Protein AF-A0A8X7VF53-F1 (afdb_monomer)

Foldseek 3Di:
DVVCVVVLPLVVLQVVLCCCVPVVVVNVSSLVSLVSSLVVVVPVSLQVNLVVCVVVVVPPVSVVSCVVVVVVPPD

Radius of gyration: 12.17 Å; Cα contacts (8 Å, |Δi|>4): 103; chains: 1; bounding box: 36×22×26 Å

Organism: Brassica carinata (NCBI:txid52824)

Sequence (75 aa):
MEFCLRYGNGEAHYIEGIKQYFALHDRPRGMRHLKIAATRNYKKGNYLYALLKLQAGDHVEGMNLLDLHKWRNNT

Secondary structure (DSSP, 8-state):
-HHHHHTT-HHHHHHHHHIIIIIS--HHHHHHHHHHHHHTT-HHHHHHHHHHHHHTT-HHHHHHHHHHTTGGG--

pLDDT: mean 93.65, std 9.03, range [43.16, 98.56]

Nearest PDB structures (foldseek):
  5jjo-assembly1_A  TM=9.104E-01  e=5.399E-01  Pseudomonas aeruginosa PAO1
  5jkp-assembly1_A  TM=8.465E-01  e=4.797E-01  Pseudomonas aeruginosa PAO1
  6lch-assembly1_A  TM=9.024E-01  e=2.103E+00  Pseudomonas aeruginosa
  7qij-assembly1_EC  TM=7.170E-01  e=2.827E+00  Yersinia enterocolitica

InterPro domains:
  IPR040338 Putative F-box protein At1g67623-like [PTHR33784] (1-59)
  IPR057136 At2g35280-like, TPR domain [PF23310] (2-69)

Solvent-accessible surface area (backbone atoms only — not comparable to full-atom values): 3854 Å² total; per-residue (Å²): 108,69,68,40,47,76,71,57,37,20,64,50,22,29,55,52,9,50,43,27,35,70,76,65,61,40,45,73,61,6,51,53,26,16,46,49,1,26,78,55,67,26,66,70,18,39,54,53,40,19,52,52,28,39,74,73,68,39,49,66,65,12,49,52,51,39,57,75,67,47,63,90,62,85,119

Mean predicted aligned error: 3.26 Å

Structure (mmCIF, N/CA/C/O backbone):
data_AF-A0A8X7VF53-F1
#
_entry.id   AF-A0A8X7VF53-F1
#
loop_
_atom_site.group_PDB
_atom_site.id
_atom_site.type_symbol
_atom_site.label_atom_id
_atom_site.label_alt_id
_atom_site.label_comp_id
_atom_site.label_asym_id
_atom_site.label_entity_id
_atom_site.label_seq_id
_atom_site.pdbx_PDB_ins_code
_atom_site.Cartn_x
_atom_site.Cartn_y
_atom_site.Cartn_z
_atom_site.occupancy
_atom_site.B_iso_or_equiv
_atom_site.auth_seq_id
_atom_site.auth_comp_id
_atom_site.auth_asym_id
_atom_site.auth_atom_id
_atom_site.pdbx_PDB_model_num
ATOM 1 N N . MET A 1 1 ? -18.981 1.605 8.732 1.00 87.00 1 MET A N 1
ATOM 2 C CA . MET A 1 1 ? -18.038 1.456 7.598 1.00 87.00 1 MET A CA 1
ATOM 3 C C . MET A 1 1 ? -18.298 2.486 6.504 1.00 87.00 1 MET A C 1
ATOM 5 O O . MET A 1 1 ? -17.396 3.248 6.190 1.00 87.00 1 MET A O 1
ATOM 9 N N . GLU A 1 2 ? -19.513 2.561 5.958 1.00 92.62 2 GLU A N 1
ATOM 10 C CA . GLU A 1 2 ? -19.840 3.451 4.831 1.00 92.62 2 GLU A CA 1
ATOM 11 C C . GLU A 1 2 ? -19.528 4.936 5.089 1.00 92.62 2 GLU A C 1
ATOM 13 O O . GLU A 1 2 ? -18.816 5.556 4.304 1.00 92.62 2 GLU A O 1
ATOM 18 N N . PHE A 1 3 ? -19.944 5.484 6.238 1.00 96.31 3 PHE A N 1
ATOM 19 C CA . PHE A 1 3 ? -19.581 6.853 6.627 1.00 96.31 3 PHE A CA 1
ATOM 20 C C . PHE A 1 3 ? -18.064 7.054 6.743 1.00 96.31 3 PHE A C 1
ATOM 22 O O . PHE A 1 3 ? -17.539 8.049 6.256 1.00 96.31 3 PHE A O 1
ATOM 29 N N . CYS A 1 4 ? -17.336 6.097 7.323 1.00 97.12 4 CYS A N 1
ATOM 30 C CA . CYS A 1 4 ? -15.881 6.183 7.465 1.00 97.12 4 CYS A CA 1
ATOM 31 C C . CYS A 1 4 ? -15.184 6.260 6.097 1.00 97.12 4 CYS A C 1
ATOM 33 O O . CYS A 1 4 ? -14.271 7.063 5.925 1.00 97.12 4 CYS A O 1
ATOM 35 N N . LEU A 1 5 ? -15.643 5.472 5.119 1.00 97.12 5 LEU A N 1
ATOM 36 C CA . LEU A 1 5 ? -15.156 5.534 3.739 1.00 97.12 5 LEU A CA 1
ATOM 37 C C . LEU A 1 5 ? -15.530 6.864 3.074 1.00 97.12 5 LEU A C 1
ATOM 39 O O . LEU A 1 5 ? -14.687 7.509 2.460 1.00 97.12 5 LEU A O 1
ATOM 43 N N . ARG A 1 6 ? -16.773 7.327 3.241 1.00 96.56 6 ARG A N 1
ATOM 44 C CA . ARG A 1 6 ? -17.233 8.606 2.679 1.00 96.56 6 ARG A CA 1
ATOM 45 C C . ARG A 1 6 ? -16.413 9.797 3.181 1.00 96.56 6 ARG A C 1
ATOM 47 O O . ARG A 1 6 ? -16.100 10.686 2.397 1.00 96.56 6 ARG A O 1
ATOM 54 N N . TYR A 1 7 ? -16.041 9.800 4.459 1.00 95.75 7 TYR A N 1
ATOM 55 C CA . TYR A 1 7 ? -15.216 10.848 5.068 1.00 95.75 7 TYR A CA 1
ATOM 56 C C . TYR A 1 7 ? -13.704 10.595 4.947 1.00 95.75 7 TYR A C 1
ATOM 58 O O . TYR A 1 7 ? -12.903 11.353 5.490 1.00 95.75 7 TYR A O 1
ATOM 66 N N . GLY A 1 8 ? -13.285 9.564 4.207 1.00 95.62 8 GLY A N 1
ATOM 67 C CA . GLY A 1 8 ? -11.879 9.329 3.891 1.00 95.62 8 GLY A CA 1
ATOM 68 C C . GLY A 1 8 ? -11.034 8.867 5.077 1.00 95.62 8 GLY A C 1
ATOM 69 O O . GLY A 1 8 ? -9.846 9.180 5.123 1.00 95.62 8 GLY A O 1
ATOM 70 N N . ASN A 1 9 ? -11.610 8.143 6.037 1.00 97.81 9 ASN A N 1
ATOM 71 C CA . ASN A 1 9 ? -10.857 7.548 7.138 1.00 97.81 9 ASN A CA 1
ATOM 72 C C . ASN A 1 9 ? -9.833 6.528 6.597 1.00 97.81 9 ASN A C 1
ATOM 74 O O . ASN A 1 9 ? -10.199 5.560 5.927 1.00 97.81 9 ASN A O 1
ATOM 78 N N . GLY A 1 10 ? -8.548 6.744 6.895 1.00 97.62 10 GLY A N 1
ATOM 79 C CA . GLY A 1 10 ? -7.460 5.943 6.327 1.00 97.62 10 GLY A CA 1
ATOM 80 C C . GLY A 1 10 ? -7.520 4.457 6.694 1.00 97.62 10 GLY A C 1
ATOM 81 O O . GLY A 1 10 ? -7.275 3.609 5.840 1.00 97.62 10 GLY A O 1
ATOM 82 N N . GLU A 1 11 ? -7.911 4.126 7.925 1.00 97.94 11 GLU A N 1
ATOM 83 C CA . GLU A 1 11 ? -8.037 2.737 8.380 1.00 97.94 11 GLU A CA 1
ATOM 84 C C . GLU A 1 11 ? -9.211 2.010 7.713 1.00 97.94 11 GLU A C 1
ATOM 86 O O . GLU A 1 11 ? -9.058 0.884 7.242 1.00 97.94 11 GLU A O 1
ATOM 91 N N . ALA A 1 12 ? -10.363 2.671 7.582 1.00 98.31 12 ALA A N 1
ATOM 92 C CA . ALA A 1 12 ? -11.511 2.123 6.865 1.00 98.31 12 ALA A CA 1
ATOM 93 C C . ALA A 1 12 ? -11.164 1.828 5.399 1.00 98.31 12 ALA A C 1
ATOM 95 O O . ALA A 1 12 ? -11.485 0.758 4.882 1.00 98.31 12 ALA A O 1
ATOM 96 N N . HIS A 1 13 ? -10.453 2.748 4.738 1.00 98.50 13 HIS A N 1
ATOM 97 C CA . HIS A 1 13 ? -9.957 2.532 3.381 1.00 98.50 13 HIS A CA 1
ATOM 98 C C . HIS A 1 13 ? -8.925 1.403 3.302 1.00 98.50 13 HIS A C 1
ATOM 100 O O . HIS A 1 13 ? -8.934 0.654 2.333 1.00 98.50 13 HIS A O 1
ATOM 106 N N . TYR A 1 14 ? -8.074 1.226 4.311 1.00 98.50 14 TYR A N 1
ATOM 107 C CA . TYR A 1 14 ? -7.141 0.102 4.359 1.00 98.50 14 TYR A CA 1
ATOM 108 C C . TYR A 1 14 ? -7.866 -1.247 4.448 1.00 98.50 14 TYR A C 1
ATOM 110 O O . TYR A 1 14 ? -7.584 -2.145 3.654 1.00 98.50 14 TYR A O 1
ATOM 118 N N . ILE A 1 15 ? -8.838 -1.371 5.358 1.00 98.25 15 ILE A N 1
ATOM 119 C CA . ILE A 1 15 ? -9.639 -2.593 5.534 1.00 98.25 15 ILE A CA 1
ATOM 120 C C . ILE A 1 15 ? -10.410 -2.918 4.251 1.00 98.25 15 ILE A C 1
ATOM 122 O O . ILE A 1 15 ? -10.361 -4.049 3.764 1.00 98.25 15 ILE A O 1
ATOM 126 N N . GLU A 1 16 ? -11.083 -1.924 3.665 1.00 98.44 16 GLU A N 1
ATOM 127 C CA . GLU A 1 16 ? -11.817 -2.113 2.412 1.00 98.44 16 GLU A CA 1
ATOM 128 C C . GLU A 1 16 ? -10.872 -2.469 1.257 1.00 98.44 16 GLU A C 1
ATOM 130 O O . GLU A 1 16 ? -11.189 -3.339 0.451 1.00 98.44 16 GLU A O 1
ATOM 135 N N . GLY A 1 17 ? -9.688 -1.857 1.207 1.00 98.31 17 GLY A N 1
ATOM 136 C CA . GLY A 1 17 ? -8.660 -2.147 0.213 1.00 98.31 17 GLY A CA 1
ATOM 137 C C . GLY A 1 17 ? -8.177 -3.593 0.260 1.00 98.31 17 GLY A C 1
ATOM 138 O O . GLY A 1 17 ? -8.135 -4.249 -0.778 1.00 98.31 17 GLY A O 1
ATOM 139 N N . ILE A 1 18 ? -7.895 -4.119 1.456 1.00 98.38 18 ILE A N 1
ATOM 140 C CA . ILE A 1 18 ? -7.529 -5.530 1.649 1.00 98.38 18 ILE A CA 1
ATOM 141 C C . ILE A 1 18 ? -8.658 -6.451 1.198 1.00 98.38 18 ILE A C 1
ATOM 143 O O . ILE A 1 18 ? -8.416 -7.393 0.445 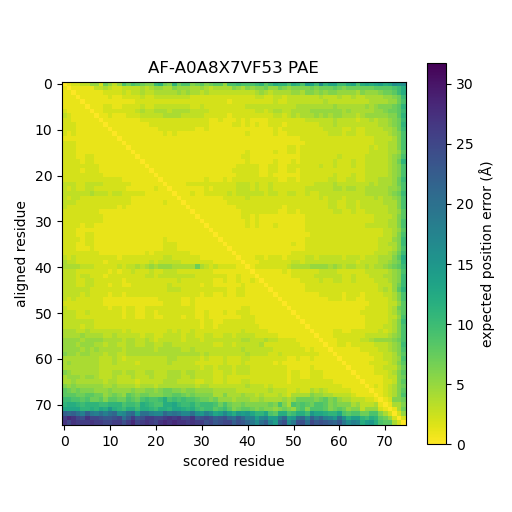1.00 98.38 18 ILE A O 1
ATOM 147 N N . LYS A 1 19 ? -9.894 -6.168 1.626 1.00 98.44 19 LYS A N 1
ATOM 148 C CA . LYS A 1 19 ? -11.062 -6.980 1.274 1.00 98.44 19 LYS A CA 1
ATOM 149 C C . LYS A 1 19 ? -11.245 -7.060 -0.244 1.00 98.44 19 LYS A C 1
ATOM 151 O O . LYS A 1 19 ? -11.366 -8.153 -0.787 1.00 98.44 19 LYS A O 1
ATOM 156 N N . GLN A 1 20 ? -11.224 -5.917 -0.928 1.00 98.56 20 GLN A N 1
ATOM 157 C CA . GLN A 1 20 ? -11.395 -5.850 -2.381 1.00 98.56 20 GLN A CA 1
ATOM 158 C C . GLN A 1 20 ? -10.239 -6.539 -3.120 1.00 98.56 20 GLN A C 1
ATOM 160 O O . GLN A 1 20 ? -10.481 -7.344 -4.013 1.00 98.56 20 GLN A O 1
ATOM 165 N N . TYR 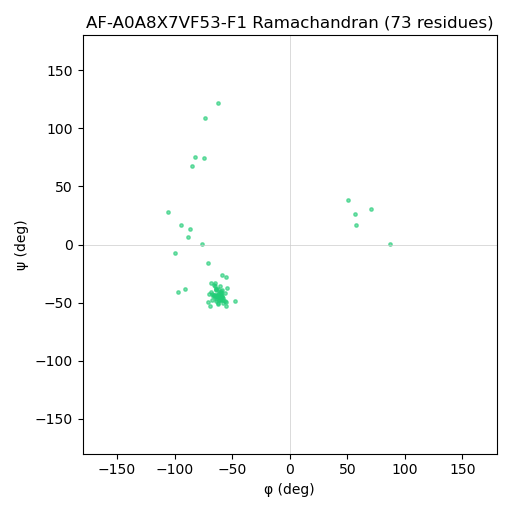A 1 21 ? -8.991 -6.283 -2.713 1.00 98.31 21 TYR A N 1
ATOM 166 C CA . TYR A 1 21 ? -7.814 -6.808 -3.404 1.00 98.31 21 TYR A CA 1
ATOM 167 C C . TYR A 1 21 ? -7.633 -8.323 -3.220 1.00 98.31 21 TYR A C 1
ATOM 169 O O . TYR A 1 21 ? -7.415 -9.043 -4.196 1.00 98.31 21 TYR A O 1
ATOM 177 N N . PHE A 1 22 ? -7.705 -8.811 -1.977 1.00 97.19 22 PHE A N 1
ATOM 178 C CA . PHE A 1 22 ? -7.336 -10.188 -1.636 1.00 97.19 22 PHE A CA 1
ATOM 179 C C . PHE A 1 22 ? -8.525 -11.143 -1.568 1.00 97.19 22 PHE A C 1
ATOM 181 O O . PHE A 1 22 ? -8.396 -12.268 -2.036 1.00 97.19 22 PHE A O 1
ATOM 188 N N . ALA A 1 23 ? -9.657 -10.718 -0.997 1.00 97.62 23 ALA A N 1
ATOM 189 C CA . ALA A 1 23 ? -10.798 -11.610 -0.768 1.00 97.62 23 ALA A CA 1
ATOM 190 C C . ALA A 1 23 ? -11.791 -11.614 -1.938 1.00 97.62 23 ALA A C 1
ATOM 192 O O . ALA A 1 23 ? -12.339 -12.656 -2.276 1.00 97.62 23 ALA A O 1
ATOM 193 N N . LEU A 1 24 ? -12.029 -10.450 -2.552 1.00 98.12 24 LEU A N 1
ATOM 194 C CA . LEU A 1 24 ? -12.978 -10.303 -3.663 1.00 98.12 24 LEU A CA 1
ATOM 195 C C . LEU A 1 24 ? -12.302 -10.283 -5.040 1.00 98.12 24 LEU A C 1
ATOM 197 O O . LEU A 1 24 ? -12.989 -10.293 -6.055 1.00 98.12 24 LEU A O 1
ATOM 201 N N . HIS A 1 25 ? -10.968 -10.242 -5.073 1.00 96.94 25 HIS A N 1
ATOM 202 C CA . HIS A 1 25 ? -10.147 -10.195 -6.287 1.00 96.94 25 HIS A CA 1
ATOM 203 C C . HIS A 1 25 ? -10.428 -9.011 -7.237 1.00 96.94 25 HIS A C 1
ATOM 205 O O . HIS A 1 25 ? -9.936 -8.994 -8.367 1.00 96.94 25 HIS A O 1
ATOM 211 N N . ASP A 1 26 ? -11.114 -7.965 -6.769 1.00 98.31 26 ASP A N 1
ATOM 212 C CA . ASP A 1 26 ? -11.234 -6.675 -7.454 1.00 98.31 26 ASP A CA 1
ATOM 213 C C . ASP A 1 26 ? -9.984 -5.828 -7.161 1.00 98.31 26 ASP A C 1
ATOM 215 O O . ASP A 1 26 ? -9.965 -4.904 -6.336 1.00 98.31 26 ASP A O 1
ATOM 219 N N . ARG A 1 27 ? -8.880 -6.201 -7.821 1.00 96.69 27 ARG A N 1
ATOM 220 C CA . ARG A 1 27 ? -7.565 -5.569 -7.634 1.00 96.69 27 ARG A CA 1
ATOM 221 C C . ARG A 1 27 ? -7.578 -4.065 -7.937 1.00 96.69 27 ARG A C 1
ATOM 223 O O . ARG A 1 27 ? -7.024 -3.326 -7.120 1.00 96.69 27 ARG A O 1
ATOM 230 N N . PRO A 1 28 ? -8.197 -3.564 -9.029 1.00 97.62 28 PRO A N 1
ATOM 231 C CA . PRO A 1 28 ? -8.256 -2.125 -9.293 1.00 97.62 28 PRO A CA 1
ATOM 232 C C . PRO A 1 28 ? -8.945 -1.344 -8.171 1.00 97.62 28 PRO A C 1
ATOM 234 O O . PRO A 1 28 ? -8.424 -0.323 -7.708 1.00 97.62 28 PRO A O 1
ATOM 237 N N . ARG A 1 29 ? -10.085 -1.837 -7.671 1.00 98.12 29 ARG A N 1
ATOM 238 C CA . ARG A 1 29 ? -10.794 -1.194 -6.561 1.00 98.12 29 ARG A CA 1
ATOM 239 C C . ARG A 1 29 ? -10.002 -1.277 -5.263 1.00 98.12 29 ARG A C 1
ATOM 241 O O . ARG A 1 29 ? -9.896 -0.272 -4.559 1.00 98.12 29 ARG A O 1
ATOM 248 N N . GLY A 1 30 ? -9.400 -2.429 -4.975 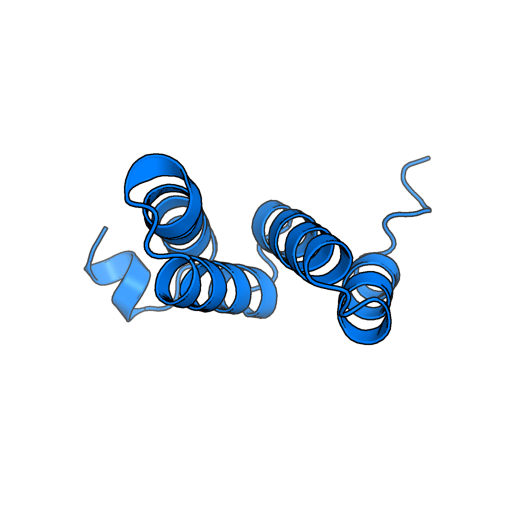1.00 98.31 30 GLY A N 1
ATOM 249 C CA . GLY A 1 30 ? -8.506 -2.613 -3.834 1.00 98.31 30 GLY A CA 1
ATOM 250 C C . GLY A 1 30 ? -7.348 -1.617 -3.836 1.00 98.31 30 GLY A C 1
ATOM 251 O O . GLY A 1 30 ? -7.156 -0.897 -2.856 1.00 98.31 30 GLY A O 1
ATOM 252 N N . MET A 1 31 ? -6.655 -1.475 -4.969 1.00 98.00 3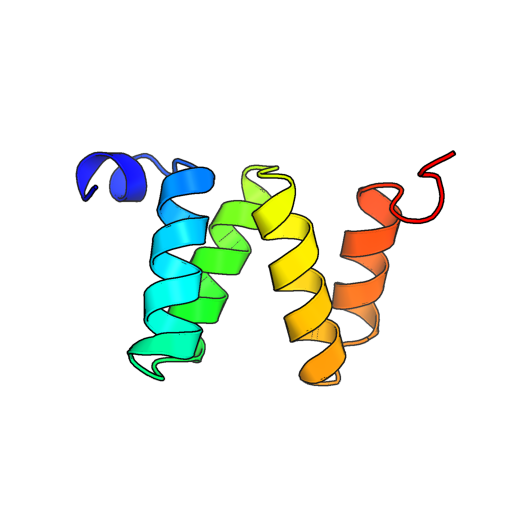1 MET A N 1
ATOM 253 C CA . MET A 1 31 ? -5.567 -0.505 -5.139 1.00 98.00 31 MET A CA 1
ATOM 254 C C . MET A 1 31 ? -6.031 0.937 -4.931 1.00 98.00 31 MET A C 1
ATOM 256 O O . MET A 1 31 ? -5.334 1.715 -4.280 1.00 98.00 31 MET A O 1
ATOM 260 N N . ARG A 1 32 ? -7.224 1.305 -5.416 1.00 98.12 32 ARG A N 1
ATOM 261 C CA . ARG A 1 32 ? -7.792 2.643 -5.189 1.00 98.12 32 ARG A CA 1
ATOM 262 C C . ARG A 1 32 ? -8.008 2.924 -3.702 1.00 98.12 32 ARG A C 1
ATOM 264 O O . ARG A 1 32 ? -7.656 4.002 -3.230 1.00 98.12 32 ARG A O 1
ATOM 271 N N . HIS A 1 33 ? -8.571 1.974 -2.959 1.00 98.56 33 HIS A N 1
ATOM 272 C CA . HIS A 1 33 ? -8.773 2.124 -1.518 1.00 98.56 33 HIS A CA 1
ATOM 273 C C . HIS A 1 33 ? -7.441 2.187 -0.754 1.00 98.56 33 HIS A C 1
ATOM 275 O O . HIS A 1 33 ? -7.273 3.071 0.085 1.00 98.56 33 HIS A O 1
ATOM 281 N N . LEU A 1 34 ? -6.469 1.335 -1.093 1.00 98.25 34 LEU A N 1
ATOM 282 C CA . LEU A 1 34 ? -5.137 1.350 -0.477 1.00 98.25 34 LEU A CA 1
ATOM 283 C C . LEU A 1 34 ? -4.375 2.651 -0.756 1.00 98.25 34 LEU A C 1
ATOM 285 O O . LEU A 1 34 ? -3.767 3.200 0.161 1.00 98.25 34 LEU A O 1
ATOM 289 N N . LYS A 1 35 ? -4.487 3.208 -1.968 1.00 97.44 35 LYS A N 1
ATOM 290 C CA . LYS A 1 35 ? -3.951 4.536 -2.291 1.00 97.44 35 LYS A CA 1
ATOM 291 C C . LYS A 1 35 ? -4.539 5.612 -1.381 1.00 97.44 35 LYS A C 1
ATOM 293 O O . LYS A 1 35 ? -3.796 6.426 -0.847 1.00 97.44 35 LYS A O 1
ATOM 298 N N . ILE A 1 36 ? -5.859 5.609 -1.172 1.00 97.81 36 ILE A N 1
ATOM 299 C CA . ILE A 1 36 ? -6.520 6.583 -0.287 1.00 97.81 36 ILE A CA 1
ATOM 300 C C . ILE A 1 36 ? -6.035 6.417 1.156 1.00 97.81 36 ILE A C 1
ATOM 302 O O . ILE A 1 36 ? -5.716 7.413 1.803 1.00 97.81 36 ILE A O 1
ATOM 306 N N . ALA A 1 37 ? -5.939 5.180 1.650 1.00 97.75 37 ALA A N 1
ATOM 307 C CA . ALA A 1 37 ? -5.386 4.905 2.974 1.00 97.75 37 ALA A CA 1
ATOM 308 C C . ALA A 1 37 ? -3.968 5.476 3.117 1.00 97.75 37 ALA A C 1
ATOM 310 O O . ALA A 1 37 ? -3.657 6.099 4.134 1.00 97.75 37 ALA A O 1
ATOM 311 N N . ALA A 1 38 ? -3.148 5.327 2.071 1.00 95.00 38 ALA A N 1
ATOM 312 C CA . ALA A 1 38 ? -1.795 5.850 2.049 1.00 95.00 38 ALA A CA 1
ATOM 313 C C . ALA A 1 38 ? -1.751 7.393 2.024 1.00 95.00 38 ALA A C 1
ATOM 315 O O . ALA A 1 38 ? -1.107 8.029 2.852 1.00 95.00 38 ALA A O 1
ATOM 316 N N . THR A 1 39 ? -2.536 8.037 1.153 1.00 94.44 39 THR A N 1
ATOM 317 C CA . THR A 1 39 ? -2.659 9.509 1.102 1.00 94.44 39 THR A CA 1
ATOM 318 C C . THR A 1 39 ? -3.150 10.109 2.425 1.00 94.44 39 THR A C 1
ATOM 320 O O . THR A 1 39 ? -2.851 11.257 2.745 1.00 94.44 39 THR A O 1
ATOM 323 N N . ARG A 1 40 ? -3.886 9.335 3.229 1.00 94.31 40 ARG A N 1
ATOM 324 C CA . ARG A 1 40 ? -4.341 9.717 4.574 1.00 94.31 40 ARG A CA 1
ATOM 325 C C . ARG A 1 40 ? -3.324 9.400 5.676 1.00 94.31 40 ARG A C 1
ATOM 327 O O . ARG A 1 40 ? -3.677 9.465 6.850 1.00 94.31 40 ARG A O 1
ATOM 334 N N . ASN A 1 41 ? -2.081 9.081 5.313 1.00 90.88 41 ASN A N 1
ATOM 335 C CA . ASN A 1 41 ? -0.975 8.750 6.211 1.00 90.88 41 ASN A CA 1
ATOM 336 C C . ASN A 1 41 ? -1.267 7.578 7.162 1.00 90.88 41 ASN A C 1
ATOM 338 O O . ASN A 1 41 ? -0.679 7.482 8.241 1.00 90.88 41 ASN A O 1
ATOM 342 N N . TYR A 1 42 ? -2.158 6.655 6.783 1.00 94.94 42 TYR A N 1
ATOM 343 C CA . TYR A 1 42 ? -2.348 5.443 7.569 1.00 94.94 42 TYR A CA 1
ATOM 344 C C . TYR A 1 42 ? -1.149 4.520 7.347 1.00 94.94 42 TYR A C 1
ATOM 346 O O . TYR A 1 42 ? -1.000 3.939 6.273 1.00 94.94 42 TYR A O 1
ATOM 354 N N . LYS A 1 43 ? -0.298 4.368 8.373 1.00 92.62 43 LYS A N 1
ATOM 355 C CA . LYS A 1 43 ? 1.009 3.689 8.277 1.00 92.62 43 LYS A CA 1
ATOM 356 C C . LYS A 1 43 ? 0.928 2.337 7.561 1.00 92.62 43 LYS A C 1
ATOM 358 O O . LYS A 1 43 ? 1.690 2.100 6.634 1.00 92.62 43 LYS A O 1
ATOM 363 N N . LYS A 1 44 ? -0.022 1.469 7.928 1.00 94.62 44 LYS A N 1
ATOM 364 C CA . LYS A 1 44 ? -0.178 0.151 7.277 1.00 94.62 44 LYS A CA 1
ATOM 365 C C . LYS A 1 44 ? -0.606 0.268 5.807 1.00 94.62 44 LYS A C 1
ATOM 367 O O . LYS A 1 44 ? -0.156 -0.517 4.981 1.00 94.62 44 LYS A O 1
ATOM 372 N N . GLY A 1 45 ? -1.428 1.269 5.483 1.00 95.50 45 GLY A N 1
ATOM 373 C CA . GLY A 1 45 ? -1.825 1.599 4.114 1.00 95.50 45 GLY A CA 1
ATOM 374 C C . GLY A 1 45 ? -0.641 2.036 3.257 1.00 95.50 45 GLY A C 1
ATOM 375 O O . GLY A 1 45 ? -0.492 1.521 2.155 1.00 95.50 45 GLY A O 1
ATOM 376 N N . ASN A 1 46 ? 0.238 2.893 3.790 1.00 93.69 46 ASN A N 1
ATOM 377 C CA . ASN A 1 46 ? 1.473 3.314 3.115 1.00 93.69 46 ASN A CA 1
ATOM 378 C C . ASN A 1 46 ? 2.335 2.113 2.725 1.00 93.69 46 ASN A C 1
ATOM 380 O O . ASN A 1 46 ? 2.687 1.957 1.559 1.00 93.69 46 ASN A O 1
ATOM 384 N N . TYR A 1 47 ? 2.632 1.245 3.698 1.00 94.94 47 TYR A N 1
ATOM 385 C CA . TYR A 1 47 ? 3.470 0.068 3.476 1.00 94.94 47 TYR A CA 1
ATOM 386 C C . TYR A 1 47 ? 2.852 -0.892 2.461 1.00 94.94 47 TYR A C 1
ATOM 388 O O . TYR A 1 47 ? 3.509 -1.269 1.495 1.00 94.94 47 TYR A O 1
ATOM 396 N N . LEU A 1 48 ? 1.586 -1.271 2.651 1.00 96.88 48 LEU A N 1
ATOM 397 C CA . LEU A 1 48 ? 0.945 -2.241 1.769 1.00 96.88 48 LEU A CA 1
ATOM 398 C C . LEU A 1 48 ? 0.792 -1.699 0.343 1.00 96.88 48 LEU A C 1
ATOM 400 O O . LEU A 1 48 ? 1.088 -2.413 -0.611 1.00 96.88 48 LEU A O 1
ATOM 404 N N . TYR A 1 49 ? 0.373 -0.441 0.182 1.00 97.69 49 TYR A N 1
ATOM 405 C CA . TYR A 1 49 ? 0.244 0.173 -1.140 1.00 97.69 49 TYR A CA 1
ATOM 406 C C . TYR A 1 49 ? 1.598 0.247 -1.861 1.00 97.69 49 TYR A C 1
ATOM 408 O O . TYR A 1 49 ? 1.678 -0.103 -3.038 1.00 97.69 49 TYR A O 1
ATOM 416 N N . ALA A 1 50 ? 2.669 0.614 -1.150 1.00 96.81 50 ALA A N 1
ATOM 417 C CA . ALA A 1 50 ? 4.014 0.646 -1.712 1.00 96.81 50 ALA A CA 1
ATOM 418 C C . ALA A 1 50 ? 4.507 -0.747 -2.141 1.00 96.81 50 ALA A C 1
ATOM 420 O O . ALA A 1 50 ? 4.990 -0.901 -3.259 1.00 96.81 50 ALA A O 1
ATOM 421 N N . LEU A 1 51 ? 4.319 -1.782 -1.313 1.00 96.81 51 LEU A N 1
ATOM 422 C CA . LEU A 1 51 ? 4.690 -3.161 -1.662 1.00 96.81 51 LEU A CA 1
ATOM 423 C C . LEU A 1 51 ? 3.942 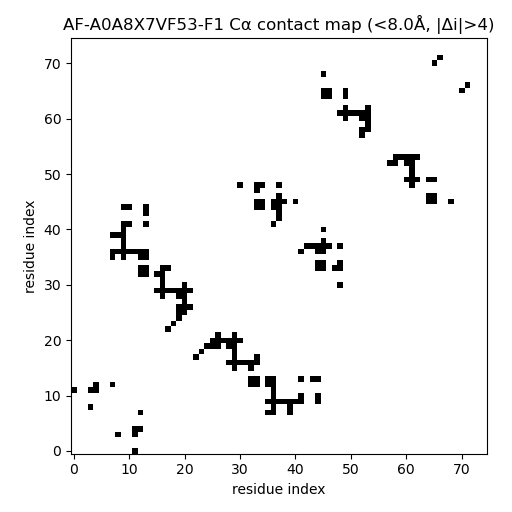-3.669 -2.900 1.00 96.81 51 LEU A C 1
ATOM 425 O O . LEU A 1 51 ? 4.542 -4.305 -3.763 1.00 96.81 51 LEU A O 1
ATOM 429 N N . LEU A 1 52 ? 2.648 -3.360 -3.020 1.00 97.56 52 LEU A N 1
ATOM 430 C CA . LEU A 1 52 ? 1.862 -3.732 -4.199 1.00 97.56 52 LEU A CA 1
ATOM 431 C C . LEU A 1 52 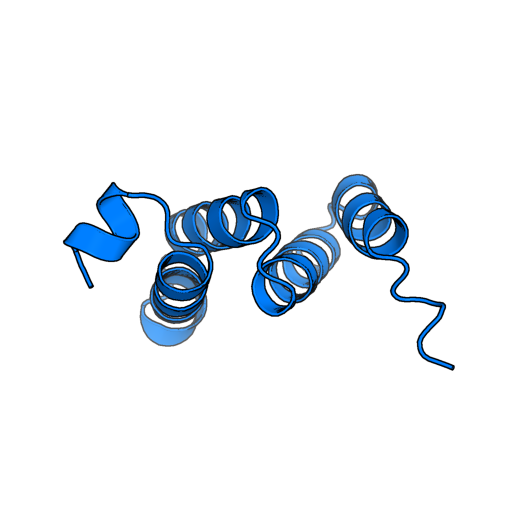? 2.301 -2.969 -5.455 1.00 97.56 52 LEU A C 1
ATOM 433 O O . LEU A 1 52 ? 2.264 -3.529 -6.547 1.00 97.56 52 LEU A O 1
ATOM 437 N N . LYS A 1 53 ? 2.754 -1.719 -5.316 1.00 97.25 53 LYS A N 1
ATOM 438 C CA . LYS A 1 53 ? 3.363 -0.959 -6.414 1.00 97.25 53 LYS A CA 1
ATOM 439 C C . LYS A 1 53 ? 4.663 -1.596 -6.898 1.00 97.25 53 LYS A C 1
ATOM 441 O O . LYS A 1 53 ? 4.798 -1.830 -8.096 1.00 97.25 53 LYS A O 1
ATOM 446 N N . LEU A 1 54 ? 5.550 -1.974 -5.974 1.00 96.88 54 LEU A N 1
ATOM 447 C CA . LEU A 1 54 ? 6.772 -2.717 -6.303 1.00 96.88 54 LEU A CA 1
ATOM 448 C C . LEU A 1 54 ? 6.445 -4.040 -7.010 1.00 96.88 54 LEU A C 1
ATOM 450 O O . LEU A 1 54 ? 7.002 -4.331 -8.062 1.00 96.88 54 LEU A O 1
ATOM 454 N N . GLN A 1 55 ? 5.495 -4.815 -6.476 1.00 96.69 55 GLN A N 1
ATOM 455 C CA . GLN A 1 55 ? 5.072 -6.086 -7.071 1.00 96.69 55 GLN A CA 1
ATOM 456 C C . GLN A 1 55 ? 4.508 -5.911 -8.489 1.00 96.69 55 GLN A C 1
ATOM 458 O O . GLN A 1 55 ? 4.744 -6.760 -9.346 1.00 96.69 55 GLN A O 1
ATOM 463 N N . ALA A 1 56 ? 3.801 -4.810 -8.753 1.00 94.62 56 ALA A N 1
ATOM 464 C CA . ALA A 1 56 ? 3.273 -4.471 -10.073 1.00 94.62 56 ALA A CA 1
ATOM 465 C C . ALA A 1 56 ? 4.340 -3.942 -11.058 1.00 94.62 56 ALA A C 1
ATOM 467 O O . ALA A 1 56 ? 3.999 -3.608 -12.191 1.00 94.62 56 ALA A O 1
ATOM 468 N N . GLY A 1 57 ? 5.610 -3.850 -10.646 1.00 96.19 57 GLY A N 1
ATOM 469 C CA . GLY A 1 57 ? 6.720 -3.334 -11.453 1.00 96.19 57 GLY A CA 1
ATOM 470 C C . GLY A 1 57 ? 6.906 -1.815 -11.380 1.00 96.19 57 GLY A C 1
ATOM 471 O O . GLY A 1 57 ? 7.838 -1.282 -11.984 1.00 96.19 57 GLY A O 1
ATOM 472 N N . ASP A 1 58 ? 6.071 -1.112 -10.613 1.00 96.56 58 ASP A N 1
ATOM 473 C CA . ASP A 1 58 ? 6.166 0.331 -10.379 1.00 96.56 58 ASP A CA 1
ATOM 474 C C . ASP A 1 58 ? 7.147 0.619 -9.233 1.00 96.56 58 ASP A C 1
ATOM 476 O O . ASP A 1 58 ? 6.793 1.024 -8.119 1.00 96.56 58 ASP A O 1
ATOM 480 N N . HIS A 1 59 ? 8.417 0.327 -9.514 1.00 95.00 59 HIS A N 1
ATOM 481 C CA . HIS A 1 59 ? 9.499 0.422 -8.540 1.00 95.00 59 HIS A CA 1
ATOM 482 C C . HIS A 1 59 ? 9.742 1.859 -8.068 1.00 95.00 59 HIS A C 1
ATOM 484 O O . HIS A 1 59 ? 10.081 2.069 -6.906 1.00 95.00 59 HIS A O 1
ATOM 490 N N . VAL A 1 60 ? 9.541 2.850 -8.943 1.00 95.06 60 VAL A N 1
ATOM 491 C CA . VAL A 1 60 ? 9.773 4.264 -8.622 1.00 95.06 60 VAL A CA 1
ATOM 492 C C . VAL A 1 60 ? 8.738 4.766 -7.616 1.00 95.06 60 VAL A C 1
ATOM 494 O O . VAL A 1 60 ? 9.124 5.284 -6.568 1.00 95.06 60 VAL A O 1
ATOM 497 N N . GLU A 1 61 ? 7.435 4.591 -7.876 1.00 91.75 61 GLU A N 1
ATOM 498 C CA . GLU A 1 61 ? 6.400 5.028 -6.926 1.00 91.75 61 GLU A CA 1
ATOM 499 C C . GLU A 1 61 ? 6.499 4.238 -5.615 1.00 91.75 61 GLU A C 1
ATOM 501 O O . GLU A 1 61 ? 6.450 4.830 -4.534 1.00 91.75 61 GLU A O 1
ATOM 506 N N . GLY A 1 62 ? 6.696 2.918 -5.699 1.00 94.12 62 GLY A N 1
ATOM 507 C CA . GLY A 1 62 ? 6.812 2.060 -4.523 1.00 94.12 62 GLY A CA 1
ATOM 508 C C . GLY A 1 62 ? 7.981 2.448 -3.613 1.00 94.12 62 GLY A C 1
ATOM 509 O O . GLY A 1 62 ? 7.783 2.619 -2.410 1.00 94.12 62 GLY A O 1
ATOM 510 N N . MET A 1 63 ? 9.181 2.659 -4.163 1.00 94.44 63 MET A N 1
ATOM 511 C CA . MET A 1 63 ? 10.346 3.053 -3.361 1.00 94.44 63 MET A CA 1
ATOM 512 C C . MET A 1 63 ? 10.213 4.465 -2.791 1.00 94.44 63 MET A C 1
ATOM 514 O O . MET A 1 63 ? 10.519 4.666 -1.617 1.00 94.44 63 MET A O 1
ATOM 518 N N . ASN A 1 64 ? 9.691 5.421 -3.568 1.00 92.81 64 ASN A N 1
ATOM 519 C CA . ASN A 1 64 ? 9.467 6.786 -3.087 1.00 92.81 64 ASN A CA 1
ATOM 520 C C . ASN A 1 64 ? 8.514 6.819 -1.885 1.00 92.81 64 ASN A C 1
ATOM 522 O O . ASN A 1 64 ? 8.766 7.538 -0.919 1.00 92.81 64 ASN A O 1
ATOM 526 N N . LEU A 1 65 ? 7.438 6.025 -1.913 1.00 91.31 65 LEU A N 1
ATOM 527 C CA . LEU A 1 65 ? 6.507 5.907 -0.788 1.00 91.31 65 LEU A CA 1
ATOM 528 C C . LEU A 1 65 ? 7.182 5.323 0.454 1.00 91.31 65 LEU A C 1
ATOM 530 O O . LEU A 1 65 ? 6.988 5.831 1.558 1.00 91.31 65 LEU A O 1
ATOM 534 N N . LEU A 1 66 ? 7.976 4.265 0.289 1.00 91.56 66 LEU A N 1
ATOM 535 C CA . LEU A 1 66 ? 8.702 3.671 1.404 1.00 91.56 66 LEU A CA 1
ATOM 536 C C . LEU A 1 66 ? 9.688 4.681 2.011 1.00 91.56 66 LEU A C 1
ATOM 538 O O . LEU A 1 66 ? 9.673 4.902 3.227 1.00 91.56 66 LEU A O 1
ATOM 542 N N . ASP A 1 67 ? 10.516 5.318 1.180 1.00 90.69 67 ASP A N 1
ATOM 543 C CA . ASP A 1 67 ? 11.549 6.265 1.611 1.00 90.69 67 ASP A CA 1
ATOM 544 C C . ASP A 1 67 ? 10.941 7.517 2.273 1.00 90.69 67 ASP A C 1
ATOM 546 O O . ASP A 1 67 ? 11.428 7.939 3.326 1.00 90.69 67 ASP A O 1
ATOM 550 N N . LEU A 1 68 ? 9.8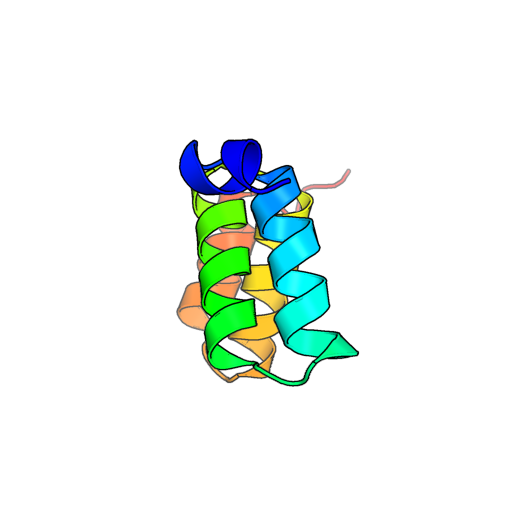14 8.037 1.762 1.00 87.88 68 LEU A N 1
ATOM 551 C CA . LEU A 1 68 ? 9.045 9.124 2.392 1.00 87.88 68 LEU A CA 1
ATOM 552 C C . LEU A 1 68 ? 8.664 8.794 3.842 1.00 87.88 68 LEU A C 1
ATOM 554 O O . LEU A 1 68 ? 8.695 9.660 4.719 1.00 87.88 68 LEU A O 1
ATOM 558 N N . HIS A 1 69 ? 8.331 7.533 4.112 1.00 84.00 69 HIS A N 1
ATOM 559 C CA . HIS A 1 69 ? 7.957 7.059 5.441 1.00 84.00 69 HIS A CA 1
ATOM 560 C C . HIS A 1 69 ? 9.126 6.463 6.235 1.00 84.00 69 HIS A C 1
ATOM 562 O O . HIS A 1 69 ? 8.895 5.802 7.250 1.00 84.00 69 HIS A O 1
ATOM 568 N N . LYS A 1 70 ? 10.371 6.738 5.813 1.00 85.44 70 LYS A N 1
ATOM 569 C CA . LYS A 1 70 ? 11.619 6.376 6.506 1.00 85.44 70 LYS A CA 1
ATOM 570 C C . LYS A 1 70 ? 11.683 4.898 6.898 1.00 85.44 70 LYS A C 1
ATOM 572 O O . LYS A 1 70 ? 12.193 4.559 7.963 1.00 85.44 70 LYS A O 1
ATOM 577 N N . TRP A 1 71 ? 11.177 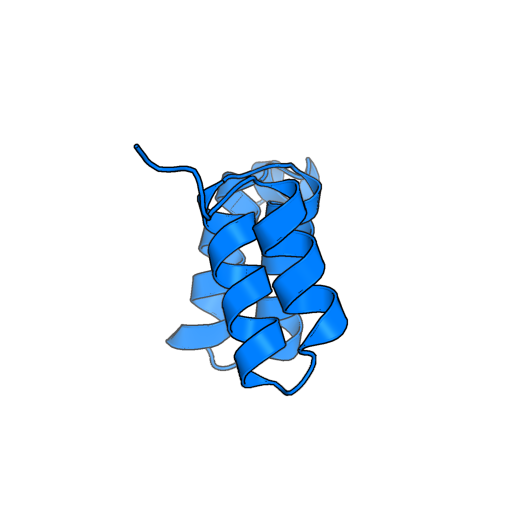4.013 6.041 1.00 80.69 71 TRP A N 1
ATOM 578 C CA . TRP A 1 71 ? 11.084 2.578 6.334 1.00 80.69 71 TRP A CA 1
ATOM 579 C C . TRP A 1 71 ? 12.417 1.916 6.713 1.00 80.69 71 TRP A C 1
ATOM 581 O O . TRP A 1 71 ? 12.426 0.956 7.478 1.00 80.69 71 TRP A O 1
ATOM 591 N N . ARG A 1 72 ? 13.539 2.452 6.215 1.00 76.88 72 ARG A N 1
ATOM 592 C CA . ARG A 1 72 ? 14.899 1.969 6.500 1.00 76.88 72 ARG A CA 1
ATOM 593 C C . ARG A 1 72 ? 15.366 2.254 7.930 1.00 76.88 72 ARG A C 1
ATOM 595 O O . ARG A 1 72 ? 16.330 1.646 8.369 1.00 76.88 72 ARG A O 1
ATOM 602 N N . ASN A 1 73 ? 14.690 3.150 8.650 1.00 69.88 73 ASN A N 1
ATOM 603 C CA . ASN A 1 73 ? 15.140 3.668 9.943 1.00 69.88 73 ASN A CA 1
ATOM 604 C C . ASN A 1 73 ? 14.352 3.084 11.128 1.00 69.88 73 ASN A C 1
ATOM 606 O O . ASN A 1 73 ? 14.213 3.750 12.151 1.00 69.88 73 ASN A O 1
ATOM 610 N N . ASN A 1 74 ? 13.819 1.862 11.012 1.00 54.22 74 ASN A N 1
ATOM 611 C CA . ASN A 1 74 ? 13.379 1.109 12.191 1.00 54.22 74 ASN A CA 1
ATOM 612 C C . ASN A 1 74 ? 14.621 0.581 12.940 1.00 54.22 74 ASN A C 1
ATOM 614 O O . ASN A 1 74 ? 14.942 -0.603 12.862 1.00 54.22 74 ASN A O 1
ATOM 618 N N . THR A 1 75 ? 15.315 1.483 13.629 1.00 43.16 75 THR A N 1
ATOM 619 C CA . THR A 1 75 ? 16.250 1.202 14.731 1.00 43.16 75 THR A CA 1
ATOM 620 C C . THR A 1 75 ? 15.713 1.865 15.979 1.00 43.16 75 TH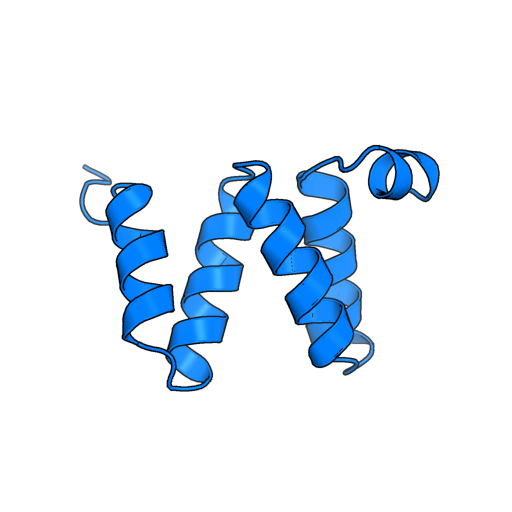R A C 1
ATOM 622 O O . THR A 1 75 ? 15.319 3.049 15.858 1.00 43.16 75 THR A O 1
#